Protein AF-A0A352B450-F1 (afdb_monomer)

Mean predicted aligned error: 3.46 Å

Foldseek 3Di:
DDDPVVVVLVVLQVLCVVLVWDPWDKDQCVVVDPPDRIDIDTHDPDPVSVVSSD

Structure (mmCIF, N/CA/C/O backbone):
data_AF-A0A352B450-F1
#
_entry.id   AF-A0A352B450-F1
#
loop_
_atom_site.group_PDB
_atom_site.id
_atom_site.type_symbol
_atom_site.label_atom_id
_atom_site.label_alt_id
_atom_site.label_comp_id
_atom_site.label_asym_id
_atom_site.label_entity_id
_atom_site.label_seq_id
_atom_site.pdbx_PDB_ins_code
_atom_site.Cartn_x
_atom_site.Cartn_y
_atom_site.Cartn_z
_atom_site.occupancy
_atom_site.B_iso_or_equiv
_atom_site.auth_seq_id
_atom_site.auth_comp_id
_atom_site.auth_asym_id
_atom_site.auth_atom_id
_atom_site.pdbx_PDB_model_num
ATOM 1 N N . MET A 1 1 ? -12.768 15.260 14.348 1.00 51.22 1 MET A N 1
ATOM 2 C CA . MET A 1 1 ? -11.476 14.638 14.707 1.00 51.22 1 MET A CA 1
ATOM 3 C C . MET A 1 1 ? -11.070 13.792 13.517 1.00 51.22 1 MET A C 1
ATOM 5 O O . MET A 1 1 ? -11.811 12.876 13.195 1.00 51.22 1 MET A O 1
ATOM 9 N N . SER A 1 2 ? -10.023 14.178 12.787 1.00 67.88 2 SER A N 1
ATOM 10 C CA . SER A 1 2 ? -9.593 13.458 11.581 1.00 67.88 2 SER A CA 1
ATOM 11 C C . SER A 1 2 ? -9.076 12.071 11.965 1.00 67.88 2 SER A C 1
ATOM 13 O O . SER A 1 2 ? -8.287 11.964 12.899 1.00 67.88 2 SER A O 1
ATOM 15 N N . ASP A 1 3 ? -9.555 11.031 11.283 1.00 83.44 3 ASP A N 1
ATOM 16 C CA . ASP A 1 3 ? -9.142 9.643 11.505 1.00 83.44 3 ASP A CA 1
ATOM 17 C C . ASP A 1 3 ? -7.627 9.494 11.218 1.00 83.44 3 ASP A C 1
ATOM 19 O O . ASP A 1 3 ? -7.202 9.720 10.076 1.00 83.44 3 ASP A O 1
ATOM 23 N N . PRO A 1 4 ? -6.787 9.160 12.220 1.00 87.44 4 PRO A N 1
ATOM 24 C CA . PRO A 1 4 ? -5.344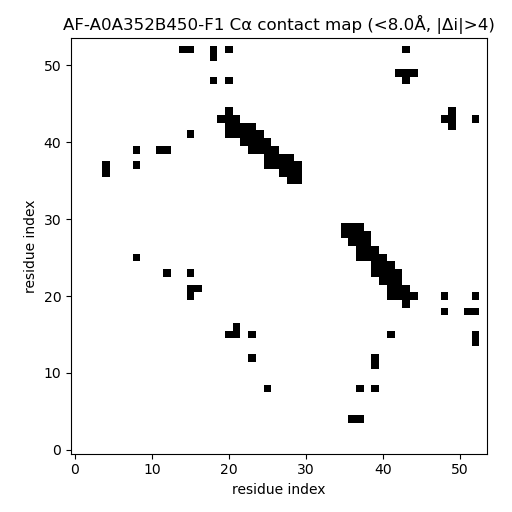 8.996 12.030 1.00 87.44 4 PRO A CA 1
ATOM 25 C C . PRO A 1 4 ? -5.012 7.933 10.979 1.00 87.44 4 PRO A C 1
ATOM 27 O O . PRO A 1 4 ? -4.073 8.102 10.197 1.00 87.44 4 PRO A O 1
ATOM 30 N N . THR A 1 5 ? -5.818 6.872 10.909 1.00 92.56 5 THR A N 1
ATOM 31 C CA . THR A 1 5 ? -5.627 5.759 9.975 1.00 92.56 5 THR A CA 1
ATOM 32 C C . THR A 1 5 ? -5.812 6.220 8.534 1.00 92.56 5 THR A C 1
ATOM 34 O O . THR A 1 5 ? -5.008 5.873 7.670 1.00 92.56 5 THR A O 1
ATOM 37 N N . ALA A 1 6 ? -6.797 7.083 8.273 1.00 92.31 6 ALA A N 1
ATOM 38 C CA . ALA A 1 6 ? -7.024 7.641 6.940 1.00 92.31 6 ALA A CA 1
ATOM 39 C C . ALA A 1 6 ? -5.813 8.444 6.432 1.00 92.31 6 ALA A C 1
ATOM 41 O O . ALA A 1 6 ? -5.478 8.380 5.251 1.00 92.31 6 ALA A O 1
ATOM 42 N N . THR A 1 7 ? -5.115 9.148 7.330 1.00 95.44 7 THR A N 1
ATOM 43 C CA . THR A 1 7 ? -3.910 9.920 6.976 1.00 95.44 7 THR A CA 1
ATOM 44 C C . THR A 1 7 ? -2.752 8.998 6.586 1.00 95.44 7 THR A C 1
ATOM 46 O O . THR A 1 7 ? -2.041 9.267 5.619 1.00 95.44 7 THR A O 1
ATOM 49 N N . LEU A 1 8 ? -2.571 7.887 7.309 1.00 95.62 8 LEU A N 1
ATOM 50 C CA . LEU A 1 8 ? -1.543 6.888 6.997 1.00 95.62 8 LEU A CA 1
ATOM 51 C C . LEU A 1 8 ? -1.824 6.170 5.674 1.00 95.62 8 LEU A C 1
ATOM 53 O O . LEU A 1 8 ? -0.904 5.959 4.885 1.00 95.62 8 LEU A O 1
ATOM 57 N N . VAL A 1 9 ? -3.090 5.834 5.419 1.00 96.38 9 VAL A N 1
ATOM 58 C CA . VAL A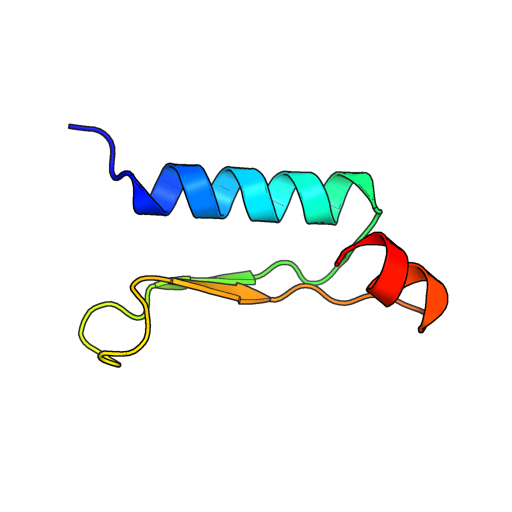 1 9 ? -3.521 5.235 4.152 1.00 96.38 9 VAL A CA 1
ATOM 59 C C . VAL A 1 9 ? -3.242 6.182 2.986 1.00 96.38 9 VAL A C 1
ATOM 61 O O . VAL A 1 9 ? -2.644 5.752 2.003 1.00 96.38 9 VAL A O 1
ATOM 64 N N . ASP A 1 10 ? -3.596 7.466 3.095 1.00 95.50 10 ASP A N 1
ATOM 65 C CA . ASP A 1 10 ? -3.318 8.454 2.042 1.00 95.50 10 ASP A CA 1
ATOM 66 C C . ASP A 1 10 ? -1.814 8.594 1.764 1.00 95.50 10 ASP A C 1
ATOM 68 O O . ASP A 1 10 ? -1.380 8.565 0.609 1.00 95.50 10 ASP A O 1
ATOM 72 N N . LEU A 1 11 ? -0.999 8.653 2.823 1.00 96.00 11 LEU A N 1
ATOM 73 C CA . LEU A 1 11 ? 0.455 8.719 2.703 1.00 96.00 11 LEU A CA 1
ATOM 74 C C . LEU A 1 11 ? 1.024 7.492 1.972 1.00 96.00 11 LEU A C 1
ATOM 76 O O . LEU A 1 11 ? 1.829 7.645 1.050 1.00 96.00 11 LEU A O 1
ATOM 80 N N . ALA A 1 12 ? 0.595 6.286 2.353 1.00 95.94 12 ALA A N 1
ATOM 81 C CA . ALA A 1 12 ? 1.025 5.044 1.713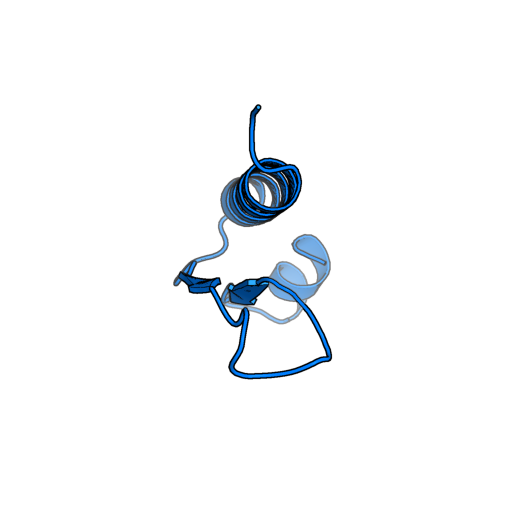 1.00 95.94 12 ALA A CA 1
ATOM 82 C C . ALA A 1 12 ? 0.596 4.988 0.237 1.00 95.94 12 ALA A C 1
ATOM 84 O O . ALA A 1 12 ? 1.397 4.638 -0.636 1.00 95.94 12 ALA A O 1
ATOM 85 N N . CYS A 1 13 ? -0.641 5.396 -0.057 1.00 95.81 13 CYS A N 1
ATOM 86 C CA . CYS A 1 13 ? -1.168 5.477 -1.414 1.00 95.81 13 CYS A CA 1
ATOM 87 C C . CYS A 1 13 ? -0.359 6.447 -2.282 1.00 95.81 13 CYS A C 1
ATOM 89 O O . CYS A 1 13 ? 0.030 6.093 -3.397 1.00 95.81 13 CYS A O 1
ATOM 91 N N . ARG A 1 14 ? -0.042 7.641 -1.770 1.00 96.00 14 ARG A N 1
ATOM 92 C CA . ARG A 1 14 ? 0.802 8.617 -2.474 1.00 96.00 14 ARG A CA 1
ATOM 93 C C . ARG A 1 14 ? 2.200 8.082 -2.745 1.00 96.00 14 ARG A C 1
ATOM 95 O O . ARG A 1 14 ? 2.653 8.160 -3.883 1.00 96.00 14 AR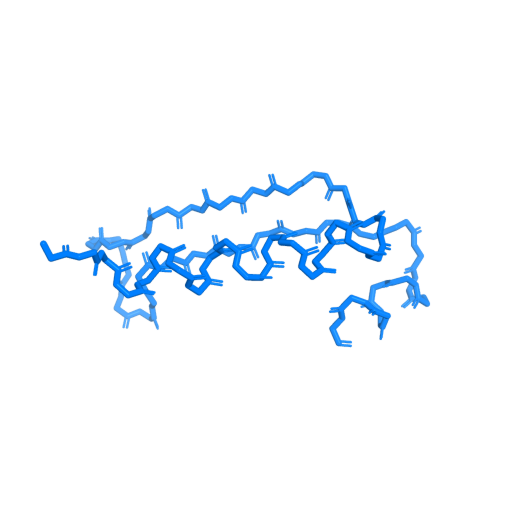G A O 1
ATOM 102 N N . ALA A 1 15 ? 2.857 7.495 -1.747 1.00 95.88 15 ALA A N 1
ATOM 103 C CA . ALA A 1 15 ? 4.189 6.916 -1.922 1.00 95.88 15 ALA A CA 1
ATOM 104 C C . ALA A 1 15 ? 4.205 5.833 -3.019 1.00 95.88 15 ALA A C 1
ATOM 106 O O . ALA A 1 15 ? 5.096 5.807 -3.871 1.00 95.88 15 ALA A O 1
ATOM 107 N N . CYS A 1 16 ? 3.172 4.987 -3.065 1.00 96.19 16 CYS A N 1
ATOM 108 C CA . CYS A 1 16 ? 2.994 3.996 -4.125 1.00 96.19 16 CYS A CA 1
ATOM 109 C C . CYS A 1 16 ? 2.824 4.645 -5.514 1.00 96.19 16 CYS A C 1
ATOM 111 O O . CYS A 1 16 ? 3.455 4.211 -6.483 1.00 96.19 16 CYS A O 1
ATOM 113 N N . GLN A 1 17 ? 2.021 5.710 -5.620 1.00 94.94 17 GLN A N 1
ATOM 114 C CA . GLN A 1 17 ? 1.807 6.445 -6.876 1.00 94.94 17 GLN A CA 1
ATOM 115 C C . GLN A 1 17 ? 3.074 7.151 -7.371 1.00 94.94 17 GLN A C 1
ATOM 117 O O . GLN A 1 17 ? 3.376 7.100 -8.564 1.00 94.94 17 GLN A O 1
ATOM 122 N N . GLU A 1 18 ? 3.865 7.751 -6.477 1.00 96.50 18 GLU A N 1
ATOM 123 C CA . GLU A 1 18 ? 5.142 8.400 -6.815 1.00 96.50 18 GLU A CA 1
ATOM 124 C C . GLU A 1 18 ? 6.133 7.424 -7.475 1.00 96.50 18 GLU A C 1
ATOM 126 O O . GLU A 1 18 ? 6.959 7.810 -8.305 1.00 96.50 18 GLU A O 1
ATOM 131 N N . LYS A 1 19 ? 6.015 6.130 -7.160 1.00 95.94 19 LYS A N 1
ATOM 132 C CA . LYS A 1 19 ? 6.804 5.037 -7.749 1.00 95.94 19 LYS A CA 1
ATOM 133 C C . LYS A 1 19 ? 6.112 4.338 -8.923 1.00 95.94 19 LYS A C 1
ATOM 135 O O . LYS A 1 19 ? 6.588 3.299 -9.394 1.00 95.94 19 LYS A O 1
ATOM 140 N N . LYS A 1 20 ? 5.028 4.923 -9.441 1.00 95.12 20 LYS A N 1
ATOM 141 C CA . LYS A 1 20 ? 4.211 4.395 -10.545 1.00 95.12 20 LYS A CA 1
ATOM 142 C C . LYS A 1 20 ? 3.636 3.003 -10.254 1.00 95.12 20 LYS A C 1
ATOM 144 O O . LYS A 1 20 ? 3.524 2.184 -11.168 1.00 95.12 20 LYS A O 1
ATOM 149 N N . GLY A 1 21 ? 3.338 2.714 -8.987 1.00 93.00 21 GLY A N 1
ATOM 150 C CA . GLY A 1 21 ? 2.562 1.536 -8.612 1.00 93.00 21 GLY A CA 1
ATOM 151 C C . GLY A 1 21 ? 1.147 1.610 -9.190 1.00 93.00 21 GLY A C 1
ATOM 152 O O . GLY A 1 21 ? 0.615 2.702 -9.397 1.00 93.00 21 GLY A O 1
ATOM 153 N N . HIS A 1 22 ? 0.556 0.456 -9.484 1.00 93.56 22 HIS A N 1
ATOM 154 C CA . HIS A 1 22 ? -0.783 0.335 -10.066 1.00 93.56 22 HIS A CA 1
ATOM 155 C C . HIS A 1 22 ? -1.688 -0.547 -9.199 1.00 93.56 22 HIS A C 1
ATOM 157 O O . HIS A 1 22 ? -1.234 -1.117 -8.211 1.00 93.56 22 HIS A O 1
ATOM 163 N N . ASP A 1 23 ? -2.975 -0.628 -9.545 1.00 94.81 23 ASP A N 1
ATOM 164 C CA . ASP A 1 23 ? -3.995 -1.392 -8.805 1.00 94.81 23 ASP A CA 1
ATOM 165 C C . ASP A 1 23 ? -4.020 -1.070 -7.304 1.00 94.81 23 ASP A C 1
ATOM 167 O O . ASP A 1 23 ? -4.060 -1.949 -6.444 1.00 94.81 23 ASP A O 1
ATOM 171 N N . LEU A 1 24 ? -3.956 0.225 -6.997 1.00 95.25 24 LEU A N 1
ATOM 172 C CA . LEU A 1 24 ? -3.961 0.733 -5.634 1.00 95.25 24 LEU A CA 1
ATOM 173 C C . LEU A 1 24 ? -5.344 0.560 -5.004 1.00 95.25 24 LEU A C 1
ATOM 175 O O . LEU 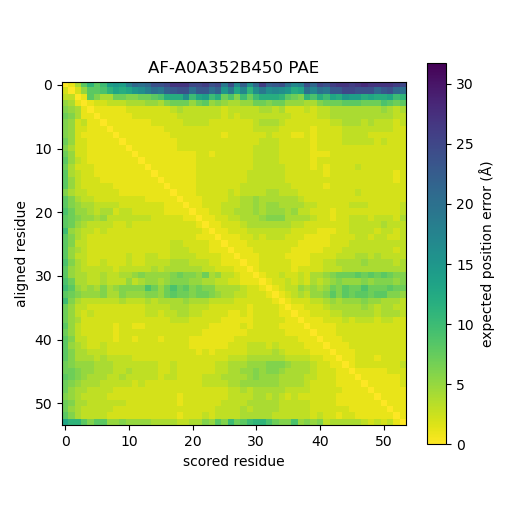A 1 24 ? -6.317 1.163 -5.455 1.00 95.25 24 LEU A O 1
ATOM 179 N N . VAL A 1 25 ? -5.418 -0.249 -3.949 1.00 96.25 25 VAL A N 1
ATOM 180 C CA . VAL A 1 25 ? -6.661 -0.539 -3.226 1.00 96.25 25 VAL A CA 1
ATOM 181 C C . VAL A 1 25 ? -6.417 -0.382 -1.735 1.00 96.25 25 VAL A C 1
ATOM 183 O O . VAL A 1 25 ? -5.547 -1.042 -1.175 1.00 96.25 25 VAL A O 1
ATOM 186 N N . ALA A 1 26 ? -7.207 0.465 -1.083 1.00 95.25 26 ALA A N 1
ATOM 187 C CA . ALA A 1 26 ? -7.253 0.560 0.369 1.00 95.25 26 ALA A CA 1
ATOM 188 C C . ALA A 1 26 ? -8.530 -0.113 0.877 1.00 95.25 26 ALA A C 1
ATOM 190 O O . ALA A 1 26 ? -9.624 0.175 0.391 1.00 95.25 26 ALA A O 1
ATOM 191 N N . LEU A 1 27 ? -8.386 -1.010 1.846 1.00 95.00 27 LEU A N 1
ATOM 192 C CA . LEU A 1 27 ? -9.476 -1.765 2.443 1.00 95.00 27 LEU A CA 1
ATOM 193 C C . LEU A 1 27 ? -9.579 -1.417 3.928 1.00 95.00 27 LEU A C 1
ATOM 195 O O . LEU A 1 27 ? -8.599 -1.556 4.657 1.00 95.00 27 LEU A O 1
ATOM 199 N N . ASP A 1 28 ? -10.762 -0.996 4.371 1.00 93.75 28 ASP A N 1
ATOM 200 C CA . ASP A 1 28 ? -11.081 -0.883 5.796 1.00 93.75 28 ASP A CA 1
ATOM 201 C C . ASP A 1 28 ? -11.367 -2.283 6.341 1.00 93.75 28 ASP A C 1
ATOM 203 O O . ASP A 1 28 ? -12.256 -2.984 5.852 1.00 93.75 28 ASP A O 1
ATOM 207 N N . VAL A 1 29 ? -10.573 -2.708 7.319 1.00 96.00 29 VAL A N 1
ATOM 208 C CA . VAL A 1 29 ? -10.672 -4.039 7.932 1.00 96.00 29 VAL A CA 1
ATOM 209 C C . VAL A 1 29 ? -11.015 -3.963 9.419 1.00 96.00 29 VAL A C 1
ATOM 211 O O . VAL A 1 29 ? -10.972 -4.985 10.115 1.00 96.00 29 VAL A O 1
ATOM 214 N N . ARG A 1 30 ? -11.415 -2.780 9.909 1.00 93.44 30 ARG A N 1
ATOM 215 C CA . ARG A 1 30 ? -11.904 -2.601 11.280 1.00 93.44 30 ARG A CA 1
ATOM 216 C C . ARG A 1 30 ? -13.099 -3.514 11.528 1.00 93.44 30 ARG A C 1
ATOM 218 O O . ARG A 1 30 ? -14.084 -3.501 10.795 1.00 93.44 30 ARG A O 1
ATOM 225 N N . GLY A 1 31 ? -13.004 -4.334 12.571 1.00 92.19 31 GLY A N 1
ATOM 226 C CA . GLY A 1 31 ? -14.041 -5.309 12.922 1.00 92.19 31 GLY A CA 1
ATOM 227 C C . GLY A 1 31 ? -14.015 -6.609 12.108 1.00 92.19 31 GLY A C 1
ATOM 228 O O . GLY A 1 31 ? -14.761 -7.525 12.442 1.00 92.19 31 GLY A O 1
ATOM 229 N N . LEU A 1 32 ? -13.146 -6.730 11.097 1.00 94.88 32 LEU A N 1
ATOM 230 C CA . LEU A 1 32 ? -12.893 -7.994 10.392 1.00 94.88 32 LEU A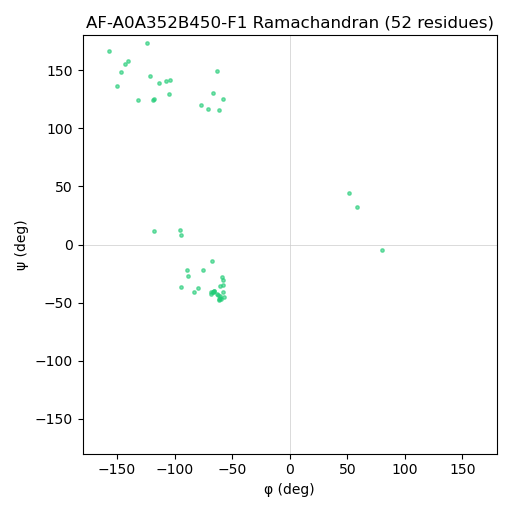 CA 1
ATOM 231 C C . LEU A 1 32 ? -11.689 -8.739 10.975 1.00 94.88 32 LEU A C 1
ATOM 233 O O . LEU A 1 32 ? -11.692 -9.966 11.045 1.00 94.88 32 LEU A O 1
ATOM 237 N N . THR A 1 33 ? -10.654 -8.007 11.397 1.00 93.75 33 THR A N 1
ATOM 238 C CA . THR A 1 33 ? -9.436 -8.578 11.990 1.00 93.75 33 THR A CA 1
ATOM 239 C C . THR A 1 33 ? -8.947 -7.714 13.152 1.00 93.75 33 THR A C 1
ATOM 241 O O . THR A 1 33 ? -9.236 -6.523 13.202 1.00 93.75 33 THR A 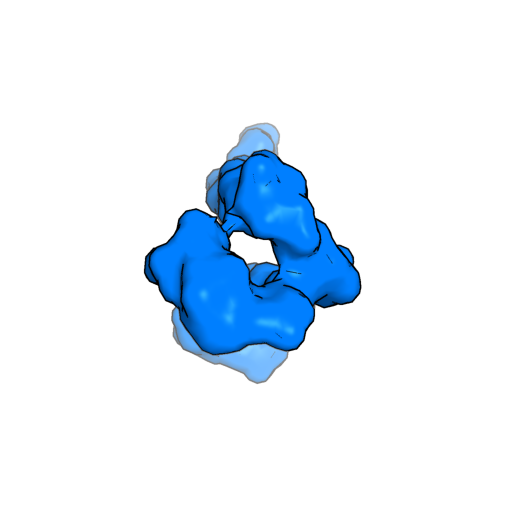O 1
ATOM 244 N N . SER A 1 34 ? -8.159 -8.294 14.058 1.00 94.12 34 SER A N 1
ATOM 245 C CA . SER A 1 34 ? -7.452 -7.554 15.113 1.00 94.12 34 SER A CA 1
ATOM 246 C C . SER A 1 34 ? -6.015 -7.167 14.733 1.00 94.12 34 SER A C 1
ATOM 248 O O . SER A 1 34 ? -5.254 -6.752 15.602 1.00 94.12 34 SER A O 1
ATOM 250 N N . LEU A 1 35 ? -5.602 -7.377 13.476 1.00 95.06 35 LEU A N 1
ATOM 251 C CA . LEU A 1 35 ? -4.222 -7.147 13.028 1.00 95.06 35 LEU A CA 1
ATOM 252 C C . LEU A 1 35 ? -3.960 -5.682 12.674 1.00 95.06 35 LEU A C 1
ATOM 254 O O . LEU A 1 35 ? -2.887 -5.163 12.967 1.00 95.06 35 LEU A O 1
ATOM 258 N N . ALA A 1 36 ? -4.919 -5.038 12.014 1.00 94.44 36 ALA A N 1
ATOM 259 C CA . ALA A 1 36 ? -4.831 -3.653 11.573 1.00 94.44 36 ALA A CA 1
ATOM 260 C C . ALA A 1 36 ? -6.233 -3.069 11.369 1.00 94.44 36 ALA A C 1
ATOM 262 O O . ALA A 1 36 ? -7.207 -3.814 11.266 1.00 94.44 36 ALA A O 1
ATOM 263 N N . ASP A 1 37 ? -6.300 -1.745 11.238 1.00 93.94 37 ASP A N 1
ATOM 264 C CA . ASP A 1 37 ? -7.524 -1.015 10.891 1.00 93.94 37 ASP A CA 1
ATOM 265 C C . ASP A 1 37 ? -7.721 -0.885 9.369 1.00 93.94 37 ASP A C 1
ATOM 267 O O . ASP A 1 37 ? -8.846 -0.805 8.884 1.00 93.94 37 ASP A O 1
ATOM 271 N N . ALA A 1 38 ? -6.636 -0.891 8.591 1.00 95.12 38 ALA A N 1
ATOM 272 C CA . ALA A 1 38 ? -6.691 -0.805 7.136 1.00 95.12 38 ALA A CA 1
ATOM 273 C C . ALA A 1 38 ? -5.567 -1.612 6.477 1.00 95.12 38 ALA A C 1
ATOM 275 O O . ALA A 1 38 ? -4.457 -1.693 7.004 1.00 95.12 38 ALA A O 1
ATOM 276 N N . PHE A 1 39 ? -5.842 -2.154 5.292 1.00 96.00 39 PHE A N 1
ATOM 277 C CA . PHE A 1 39 ? -4.843 -2.743 4.401 1.00 96.00 39 PHE A CA 1
ATOM 278 C C . PHE A 1 39 ? -4.723 -1.921 3.122 1.00 96.00 39 PHE A C 1
ATOM 280 O O . PHE A 1 39 ? -5.727 -1.484 2.568 1.00 96.00 39 PHE A O 1
ATOM 287 N N . VAL A 1 40 ? -3.495 -1.732 2.642 1.00 95.62 40 VAL A N 1
ATOM 288 C CA . VAL A 1 40 ? -3.211 -1.059 1.371 1.00 95.62 40 VAL A CA 1
ATOM 289 C C . VAL A 1 40 ? -2.502 -2.044 0.454 1.00 95.62 40 VAL A C 1
ATOM 291 O O . VAL A 1 40 ? -1.464 -2.601 0.808 1.00 95.62 40 VAL A O 1
ATOM 294 N N . PHE A 1 41 ? -3.072 -2.252 -0.725 1.00 96.31 41 PHE A N 1
ATOM 295 C CA . PHE A 1 41 ? -2.531 -3.087 -1.785 1.00 96.31 41 PHE A CA 1
ATOM 296 C C . PHE A 1 41 ? -2.017 -2.203 -2.915 1.00 96.31 41 PHE A C 1
ATOM 298 O O . PHE A 1 41 ? -2.628 -1.190 -3.253 1.00 96.31 41 PHE A O 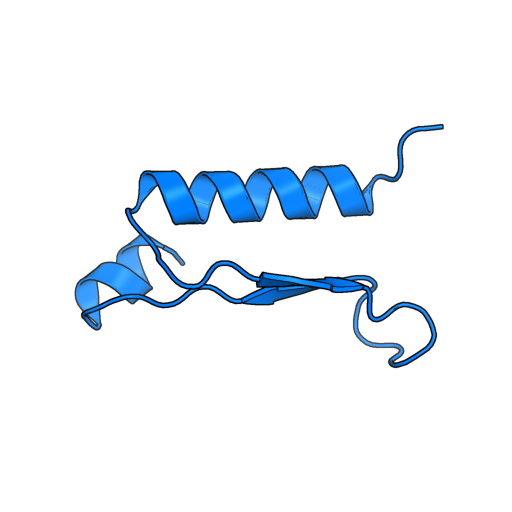1
ATOM 305 N N . CYS A 1 42 ? -0.883 -2.592 -3.486 1.00 96.31 42 CYS A N 1
ATOM 306 C CA . CYS A 1 42 ? -0.263 -1.932 -4.623 1.00 96.31 42 CYS A CA 1
ATOM 307 C C . CYS A 1 42 ? 0.497 -2.976 -5.440 1.00 96.31 42 CYS A C 1
ATOM 309 O O . CYS A 1 42 ? 1.207 -3.818 -4.885 1.00 96.31 42 CYS A O 1
ATOM 311 N N . SER A 1 43 ? 0.364 -2.897 -6.757 1.00 95.94 43 SER A N 1
ATOM 312 C CA . SER A 1 43 ? 1.034 -3.766 -7.712 1.00 95.94 43 SER A CA 1
ATOM 313 C C . SER A 1 43 ? 2.200 -3.040 -8.384 1.00 95.94 43 SER A C 1
ATOM 315 O O . SER A 1 43 ? 2.130 -1.855 -8.721 1.00 95.94 43 SER A O 1
ATOM 317 N N . GLY A 1 44 ? 3.292 -3.774 -8.595 1.00 95.56 44 GLY A N 1
ATOM 318 C CA . GLY A 1 44 ? 4.439 -3.338 -9.384 1.00 95.56 44 GLY A CA 1
ATOM 319 C C . GLY A 1 44 ? 4.685 -4.293 -10.547 1.00 95.56 44 GLY A C 1
ATOM 320 O O . GLY A 1 44 ? 4.535 -5.504 -10.418 1.00 95.56 44 GLY A O 1
ATOM 321 N N . THR A 1 45 ? 5.126 -3.753 -11.677 1.00 96.00 45 THR A N 1
ATOM 322 C CA . THR A 1 45 ? 5.345 -4.509 -12.923 1.00 96.00 45 THR A CA 1
ATOM 323 C C . THR A 1 45 ? 6.611 -5.368 -12.906 1.00 96.00 45 THR A C 1
ATOM 325 O O . THR A 1 45 ? 6.738 -6.316 -13.677 1.00 96.00 45 THR A O 1
ATOM 328 N N . THR A 1 46 ? 7.582 -5.045 -12.044 1.00 96.50 46 THR A N 1
ATOM 329 C CA . THR A 1 46 ? 8.851 -5.776 -11.926 1.00 96.50 46 THR A CA 1
ATOM 330 C C . THR A 1 46 ? 9.303 -5.859 -10.475 1.00 96.50 46 THR A C 1
ATOM 332 O O . THR A 1 46 ? 9.022 -4.967 -9.676 1.00 96.50 46 THR A O 1
ATOM 335 N N . GLY A 1 47 ? 10.111 -6.869 -10.140 1.00 96.31 47 GLY A N 1
ATOM 336 C CA . GLY A 1 47 ? 10.689 -6.984 -8.797 1.00 96.31 47 GLY A CA 1
ATOM 337 C C . GLY A 1 47 ? 11.536 -5.771 -8.385 1.00 96.31 47 GLY A C 1
ATOM 338 O O . GLY A 1 47 ? 11.568 -5.415 -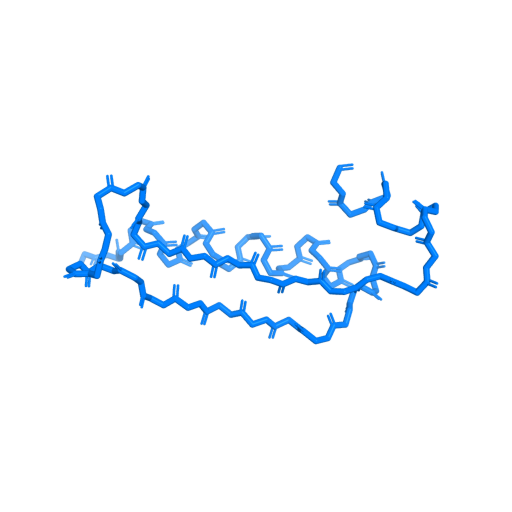7.211 1.00 96.31 47 GLY A O 1
ATOM 339 N N . ARG A 1 48 ? 12.182 -5.083 -9.341 1.00 95.81 48 ARG A N 1
ATOM 340 C CA . ARG A 1 48 ? 12.892 -3.820 -9.073 1.00 95.81 48 ARG A CA 1
ATOM 341 C C . ARG A 1 48 ? 11.924 -2.702 -8.689 1.00 95.81 48 ARG A C 1
ATOM 343 O O . ARG A 1 48 ? 12.238 -1.934 -7.790 1.00 95.81 48 ARG A O 1
ATOM 350 N N . GLN A 1 49 ? 10.775 -2.608 -9.359 1.00 94.75 49 GLN A N 1
ATOM 351 C CA . GLN A 1 49 ? 9.765 -1.600 -9.045 1.00 94.75 49 GLN A CA 1
ATOM 352 C C . GLN A 1 49 ? 9.119 -1.868 -7.684 1.00 94.75 49 GLN A C 1
ATOM 354 O O . GLN A 1 49 ? 8.991 -0.941 -6.895 1.00 94.75 49 GLN A O 1
ATOM 359 N N . VAL A 1 50 ? 8.790 -3.126 -7.376 1.00 95.38 50 VAL A N 1
ATOM 360 C CA . VAL A 1 50 ? 8.249 -3.510 -6.061 1.00 95.38 50 VAL A CA 1
ATOM 361 C C . VAL A 1 50 ? 9.212 -3.102 -4.939 1.00 95.38 50 VAL A C 1
ATOM 363 O O . VAL A 1 50 ? 8.795 -2.453 -3.990 1.00 95.38 50 VAL A O 1
ATOM 366 N N . LYS A 1 51 ? 10.518 -3.358 -5.101 1.00 95.62 51 LYS A N 1
ATOM 367 C CA . LYS A 1 51 ? 11.568 -2.895 -4.168 1.00 95.62 51 LYS A CA 1
ATOM 368 C C . LYS A 1 51 ? 11.794 -1.379 -4.143 1.00 95.62 51 LYS A C 1
ATOM 370 O O . LYS A 1 51 ? 12.534 -0.888 -3.307 1.00 95.62 51 LYS A O 1
ATOM 375 N N . ALA A 1 52 ? 11.283 -0.638 -5.122 1.00 95.19 52 ALA A N 1
ATOM 376 C CA . ALA A 1 52 ? 11.344 0.821 -5.111 1.00 95.19 52 ALA A CA 1
ATOM 377 C C . ALA A 1 52 ? 10.125 1.433 -4.407 1.00 95.19 52 ALA A C 1
ATOM 379 O O . ALA A 1 52 ? 10.199 2.591 -3.996 1.00 95.19 52 ALA A O 1
ATOM 380 N N . ILE A 1 53 ? 9.022 0.677 -4.322 1.00 93.88 53 ILE A N 1
ATOM 381 C CA . ILE A 1 53 ? 7.791 1.026 -3.606 1.00 93.88 53 ILE A CA 1
ATOM 382 C C . ILE A 1 53 ? 7.942 0.767 -2.096 1.00 93.88 53 ILE A C 1
ATOM 384 O O . ILE A 1 53 ? 7.432 1.568 -1.317 1.00 93.88 53 ILE A O 1
ATOM 388 N N . ALA A 1 54 ? 8.638 -0.307 -1.698 1.00 90.44 54 ALA A N 1
ATOM 389 C CA . ALA A 1 54 ? 8.782 -0.765 -0.310 1.00 90.44 54 ALA A CA 1
ATOM 390 C C . ALA A 1 54 ? 10.243 -0.919 0.133 1.00 90.44 54 ALA A C 1
ATOM 392 O O . ALA A 1 54 ? 11.061 -1.371 -0.702 1.00 90.44 54 ALA A O 1
#

Radius of gyration: 12.3 Å; Cα contacts (8 Å, |Δi|>4): 60; chains: 1; bounding box: 27×23×28 Å

Sequence (54 aa):
MSDPTATLVDLACRACQEKKGHDLVALDVRGLTSLADAFVFCSGTTGRQVKAIA

Solvent-accessible surface area (backbone atoms only — not comparable to full-atom values): 3332 Å² total; per-residue (Å²): 132,82,61,69,65,60,55,53,52,52,52,52,52,49,51,29,48,79,56,70,38,39,79,73,45,78,44,82,31,64,91,76,47,94,86,48,58,60,48,77,45,69,42,53,97,40,76,70,45,42,58,67,56,96

pLDDT: mean 93.36, std 7.18, range [51.22, 96.5]

Nearest PDB structures (foldseek):
  2id1-assembly2_B  TM=9.857E-01  e=1.399E-02  Chromobacterium violaceum ATCC 12472
  4wcw-assembly1_B  TM=8.840E-01  e=1.304E-02  Mycobacterium tuberculosis H37Rv
  3ups-assembly1_A-2  TM=9.043E-01  e=1.725E-02  Zymomonas mobilis subsp. mobilis ZM4 = ATCC 31821
  4wcw-assembly2_C  TM=8.666E-01  e=2.281E-02  Mycobacterium tuberculosis H37Rv
  6yxy-assembly1_EI  TM=9.352E-01  e=4.005E-01  Trypanosoma brucei brucei

Secondary structure (DSSP, 8-state):
---HHHHHHHHHHHHHHHTT-EEEEEEE-BTTBSS-SEEEEEE-SSHHHHHHH-